Protein AF-A0A6P5FG80-F1 (afdb_monomer_lite)

Organism: Ananas comosus (NCBI:txid4615)

Radius of gyration: 26.84 Å; chains: 1; bounding box: 57×50×83 Å

Secondary structure (DSSP, 8-state):
-TTHHHH-TT--TTS---HHHHHHHHHHHHHHHHHHTT------TT-TTS---------THHHHHHHHHHHHHHTTT-EEEEEEEE-TTT--EEEEEEEEES---PPPPB-TTSPBPTT--HHHHHHHHTS----SS---HHHHHHHHHHHHHHHHHHHHTT-

Sequence (163 aa):
MRALSLYTNNFNLTRQQDASEAFLHLLSSLKNESSHNYVLHSSSLANITFSSSRIYNRKAGDQHEFERWRQILFGPFEGTIGSILTYRSCSSLLLVDFESFHCLPLSPVLDRSENIIDGCTLMDCLKHFTAVEHLESYHCSRCWHIAVIKHLSLKSEKDEQQA

pLDDT: mean 73.8, std 16.44, range [35.25, 94.94]

Foldseek 3Di:
DVVLCVQDVPDDPVDDDDPVVVVVSVVVVVVVVLCVVPPPPPPPPVPPPDDDDDDPPDPPVVVVVSVVVCCVPQVVQWDKDWDWDADPVPRDGDDIDIDIGRDDDFDADADPVRHRPPPTDPVNSVCVSPDDDDDDPDDDPVVVVVVVVVVVVVVVVVVVVVD

Structure (mmCIF, N/CA/C/O backbone):
data_AF-A0A6P5FG80-F1
#
_entry.id   AF-A0A6P5FG80-F1
#
loop_
_atom_site.group_PDB
_atom_site.id
_atom_site.type_symbol
_atom_site.label_atom_id
_atom_site.label_alt_id
_atom_site.label_comp_id
_atom_site.label_asym_id
_atom_site.label_entity_id
_atom_site.label_seq_id
_atom_site.pdbx_PDB_ins_code
_atom_site.Cartn_x
_atom_site.Cartn_y
_atom_site.Cartn_z
_atom_site.occupancy
_atom_site.B_iso_or_equiv
_atom_site.auth_seq_id
_atom_site.auth_comp_id
_atom_site.auth_asym_id
_atom_site.auth_atom_id
_atom_site.pdbx_PDB_model_num
ATOM 1 N N . MET A 1 1 ? -19.559 6.674 15.219 1.00 56.09 1 MET A N 1
ATOM 2 C CA . MET A 1 1 ? -19.805 7.620 14.106 1.00 56.09 1 MET A CA 1
ATOM 3 C C . MET A 1 1 ? -20.300 9.001 14.543 1.00 56.09 1 MET A C 1
ATOM 5 O O . MET A 1 1 ? -19.787 9.965 14.008 1.00 56.09 1 MET A O 1
ATOM 9 N N . ARG A 1 2 ? -21.220 9.166 15.515 1.00 62.9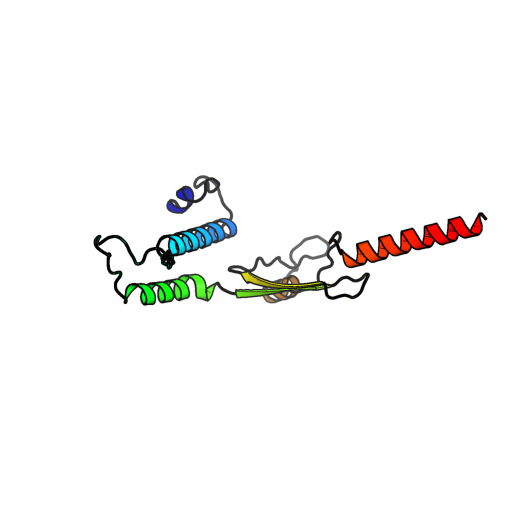4 2 ARG A N 1
ATOM 10 C CA . ARG A 1 2 ? -21.678 10.518 15.941 1.00 62.94 2 ARG A CA 1
ATOM 11 C C . ARG A 1 2 ? -20.576 11.469 16.433 1.00 62.94 2 ARG A C 1
ATOM 13 O O . ARG A 1 2 ? -20.716 12.668 16.283 1.00 62.94 2 ARG A O 1
ATOM 20 N N . ALA A 1 3 ? -19.494 10.950 17.011 1.00 69.06 3 ALA A N 1
ATOM 21 C CA . ALA A 1 3 ? -18.365 11.789 17.410 1.00 69.06 3 ALA A CA 1
ATOM 22 C C . ALA A 1 3 ? -17.574 12.322 16.199 1.00 69.06 3 ALA A C 1
ATOM 24 O O . ALA A 1 3 ? -17.130 13.460 16.226 1.00 69.06 3 ALA A O 1
ATOM 25 N N . LEU A 1 4 ? -17.459 11.549 15.110 1.00 69.25 4 LEU A N 1
ATOM 26 C CA . LEU A 1 4 ? -16.717 11.938 13.899 1.00 69.25 4 LEU A CA 1
ATOM 27 C C . LEU A 1 4 ? -17.304 13.172 13.207 1.00 69.25 4 LEU A C 1
ATOM 29 O O . LEU A 1 4 ? -16.543 13.969 12.664 1.00 69.25 4 LEU A O 1
ATOM 33 N N . SER A 1 5 ? -18.623 13.384 13.284 1.00 71.69 5 SER A N 1
ATOM 34 C CA . SER A 1 5 ? -19.257 14.591 12.735 1.00 71.69 5 SER A CA 1
ATOM 35 C C . SER A 1 5 ? -18.853 15.878 13.465 1.00 71.69 5 SER A C 1
ATOM 37 O O . SER A 1 5 ? -19.142 16.960 12.973 1.00 71.69 5 SER A O 1
ATOM 39 N N . LEU A 1 6 ? -18.203 15.784 14.634 1.00 71.12 6 LEU A N 1
ATOM 40 C CA . LEU A 1 6 ? -17.614 16.937 15.329 1.00 71.12 6 LEU A CA 1
ATOM 41 C C . LEU A 1 6 ? -16.216 17.286 14.801 1.00 71.12 6 LEU A C 1
ATOM 43 O O . LEU A 1 6 ? -15.788 18.428 14.927 1.00 71.12 6 LEU A O 1
ATOM 47 N N . TYR A 1 7 ? -15.513 16.313 14.216 1.00 68.56 7 TYR A N 1
ATOM 48 C CA . TYR A 1 7 ? -14.157 16.480 13.682 1.00 68.56 7 TYR A CA 1
ATOM 49 C C . TYR A 1 7 ? -14.144 16.669 12.160 1.00 68.56 7 TYR A C 1
ATOM 51 O O . TYR A 1 7 ? -13.158 17.144 11.604 1.00 68.56 7 TYR A O 1
ATOM 59 N N . THR A 1 8 ? -15.230 16.299 11.474 1.00 70.81 8 THR A N 1
ATOM 60 C CA . THR A 1 8 ? -15.324 16.317 10.012 1.00 70.81 8 THR A CA 1
ATOM 61 C C . THR A 1 8 ? -16.688 16.834 9.558 1.00 70.81 8 THR A C 1
ATOM 63 O O . THR A 1 8 ? -17.721 16.212 9.797 1.00 70.81 8 THR A O 1
ATOM 66 N N . ASN A 1 9 ? -16.694 17.972 8.859 1.00 68.62 9 ASN A N 1
ATOM 67 C CA . 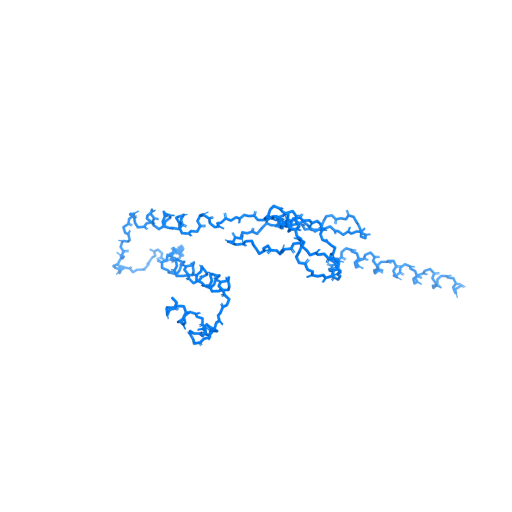ASN A 1 9 ? -17.926 18.582 8.339 1.00 68.62 9 ASN A CA 1
ATOM 68 C C . ASN A 1 9 ? -18.529 17.809 7.153 1.00 68.62 9 ASN A C 1
ATOM 70 O O . ASN A 1 9 ? -19.699 17.996 6.827 1.00 68.62 9 ASN A O 1
ATOM 74 N N . ASN A 1 10 ? -17.739 16.943 6.513 1.00 70.44 10 ASN A N 1
ATOM 75 C CA . ASN A 1 10 ? -18.142 16.213 5.311 1.00 70.44 10 ASN A CA 1
ATOM 76 C C . ASN A 1 10 ? -18.851 14.887 5.619 1.00 70.44 10 ASN A C 1
ATOM 78 O O . ASN A 1 10 ? -19.422 14.281 4.715 1.00 70.44 10 ASN A O 1
ATOM 82 N N . PHE A 1 11 ? -18.856 14.446 6.882 1.00 71.44 11 PHE A N 1
ATOM 83 C CA . PHE A 1 11 ? -19.391 13.142 7.251 1.00 71.44 11 PHE A CA 1
ATOM 84 C C . PHE A 1 11 ? -20.879 13.226 7.604 1.00 71.44 11 PHE A C 1
ATOM 86 O O . PHE A 1 11 ? -21.266 13.541 8.735 1.00 71.44 11 PHE A O 1
ATOM 93 N N . ASN A 1 12 ? -21.739 12.950 6.623 1.00 71.38 12 ASN A N 1
ATOM 94 C CA . ASN A 1 12 ? -23.186 13.031 6.805 1.00 71.38 12 ASN A CA 1
ATOM 95 C C . ASN A 1 12 ? -23.773 11.675 7.219 1.00 71.38 12 ASN A C 1
ATOM 97 O O . ASN A 1 12 ? -23.917 10.766 6.408 1.00 71.38 12 ASN A O 1
ATOM 101 N N . LEU A 1 13 ? -24.212 11.581 8.477 1.00 71.25 13 LEU A N 1
ATOM 102 C CA . LEU A 1 13 ? -24.798 10.370 9.071 1.00 71.25 13 LEU A CA 1
ATOM 103 C C . LEU A 1 13 ? -26.126 9.917 8.436 1.00 71.25 13 LEU A C 1
ATOM 105 O O . LEU A 1 13 ? -26.623 8.847 8.776 1.00 71.25 13 LEU A O 1
ATOM 109 N N . THR A 1 14 ? -26.725 10.728 7.562 1.00 78.88 14 THR A N 1
ATOM 110 C CA . THR A 1 14 ? -27.989 10.412 6.872 1.00 78.88 14 THR A CA 1
ATOM 111 C C . THR A 1 14 ? -27.790 9.812 5.480 1.00 78.88 14 THR A C 1
ATOM 113 O O . THR A 1 14 ? -28.766 9.429 4.838 1.00 78.88 14 THR A O 1
ATOM 116 N N . ARG A 1 15 ? -26.544 9.719 4.999 1.00 80.75 15 ARG A N 1
ATOM 117 C CA . ARG A 1 15 ? -26.195 9.145 3.694 1.00 80.75 15 ARG A CA 1
ATOM 118 C C . ARG A 1 15 ? -25.218 7.987 3.858 1.00 80.75 15 ARG A C 1
ATOM 120 O O . ARG A 1 15 ? -24.539 7.873 4.873 1.00 80.75 15 ARG A O 1
ATOM 127 N N . GLN A 1 16 ? -25.142 7.133 2.840 1.00 84.81 16 GLN A N 1
ATOM 128 C CA . GLN A 1 16 ? -24.076 6.141 2.749 1.00 84.81 16 GLN A CA 1
ATOM 129 C C . GLN A 1 16 ? -22.736 6.863 2.550 1.00 84.81 16 GLN A C 1
ATOM 131 O O . GLN A 1 16 ? -22.675 7.878 1.854 1.00 84.81 16 GLN A O 1
ATOM 136 N N . GLN A 1 17 ? -21.688 6.379 3.209 1.00 85.31 17 GLN A N 1
ATOM 137 C CA . GLN A 1 17 ? -20.356 6.987 3.221 1.00 85.31 17 GLN A CA 1
ATOM 138 C C . GLN A 1 17 ? -19.306 5.922 2.909 1.00 85.31 17 GLN A C 1
ATOM 140 O O . GLN A 1 17 ? -19.548 4.731 3.131 1.00 85.31 17 GLN A O 1
ATOM 145 N N . ASP A 1 18 ? -18.147 6.357 2.424 1.00 87.31 18 ASP A N 1
ATOM 146 C CA . ASP A 1 18 ? -17.000 5.483 2.218 1.00 87.31 18 ASP A CA 1
ATOM 147 C C . ASP A 1 18 ? -16.386 5.101 3.576 1.00 87.31 18 ASP A C 1
ATOM 149 O O . ASP A 1 18 ? -16.020 5.954 4.391 1.00 87.31 18 ASP A O 1
ATOM 153 N N . ALA A 1 19 ? -16.309 3.797 3.845 1.00 87.88 19 ALA A N 1
ATOM 154 C CA . ALA A 1 19 ? -15.763 3.285 5.095 1.00 87.88 19 ALA A CA 1
ATOM 155 C C . ALA A 1 19 ? -14.246 3.513 5.205 1.00 87.88 19 ALA A C 1
ATOM 157 O O . ALA A 1 19 ? -13.742 3.698 6.314 1.00 87.88 19 ALA A O 1
ATOM 158 N N . SER A 1 20 ? -13.527 3.520 4.079 1.00 86.56 20 SER A N 1
ATOM 159 C CA . SER A 1 20 ? -12.085 3.774 4.031 1.00 86.56 20 SER A CA 1
ATOM 160 C C . SER A 1 20 ? -11.773 5.229 4.387 1.00 86.56 20 SER A C 1
ATOM 162 O O . SER A 1 20 ? -10.934 5.486 5.251 1.00 86.56 20 SER A O 1
ATOM 164 N N . GLU A 1 21 ? -12.533 6.178 3.837 1.00 86.06 21 GLU A N 1
ATOM 165 C CA . GLU A 1 21 ? -12.436 7.601 4.173 1.00 86.06 21 GLU A CA 1
ATOM 166 C C . GLU A 1 21 ? -12.784 7.842 5.650 1.00 86.06 21 GLU A C 1
ATOM 168 O O . GLU A 1 21 ? -12.041 8.502 6.381 1.00 86.06 21 GLU A O 1
ATOM 173 N N . ALA A 1 22 ? -13.874 7.232 6.131 1.00 85.44 22 ALA A N 1
ATOM 174 C CA . ALA A 1 22 ? -14.275 7.311 7.534 1.00 85.44 22 ALA A CA 1
ATOM 175 C C . ALA A 1 22 ? -13.180 6.806 8.487 1.00 85.44 22 ALA A C 1
ATOM 177 O O . ALA A 1 22 ? -12.942 7.398 9.544 1.00 85.44 22 ALA A O 1
ATOM 178 N N . PHE A 1 23 ? -12.514 5.709 8.117 1.00 84.81 23 PHE A N 1
ATOM 179 C CA . PHE A 1 23 ? -11.426 5.125 8.891 1.00 84.81 23 PHE A CA 1
ATOM 180 C C . PHE A 1 23 ? -10.210 6.056 8.953 1.00 84.81 23 PHE A C 1
ATOM 182 O O . PHE A 1 23 ? -9.682 6.295 10.041 1.00 84.81 23 PHE A O 1
ATOM 189 N N . LEU A 1 24 ? -9.809 6.657 7.828 1.00 84.38 24 LEU A N 1
ATOM 190 C CA . LEU A 1 24 ? -8.713 7.633 7.785 1.00 84.38 24 LEU A CA 1
ATOM 191 C C . LEU A 1 24 ? -9.015 8.877 8.634 1.00 84.38 24 LEU A C 1
ATOM 193 O O . LEU A 1 24 ? -8.147 9.367 9.366 1.00 84.38 24 LEU A O 1
ATOM 197 N N . HIS A 1 25 ? -10.255 9.364 8.605 1.00 84.56 25 HIS A N 1
ATOM 198 C CA . HIS A 1 25 ? -10.690 10.466 9.460 1.00 84.56 25 HIS A CA 1
ATOM 199 C C . HIS A 1 25 ? -10.656 10.115 10.948 1.00 84.56 25 HIS A C 1
ATOM 201 O O . HIS A 1 25 ? -10.231 10.933 11.765 1.00 84.56 25 HIS A O 1
ATOM 207 N N . LEU A 1 26 ? -11.055 8.897 11.314 1.00 84.94 26 LEU A N 1
ATOM 208 C CA . LEU A 1 26 ? -10.990 8.428 12.696 1.00 84.94 26 LEU A CA 1
ATOM 209 C C . LEU A 1 26 ? -9.540 8.344 13.174 1.00 84.94 26 LEU A C 1
ATOM 211 O O . LEU A 1 26 ? -9.209 8.868 14.235 1.00 84.94 26 LEU A O 1
ATOM 215 N N . LEU A 1 27 ? -8.671 7.732 12.374 1.00 82.38 27 LEU A N 1
ATOM 216 C CA . LEU A 1 27 ? -7.276 7.523 12.729 1.00 82.38 27 LEU A CA 1
ATOM 217 C C . LEU A 1 27 ? -6.513 8.847 12.867 1.00 82.38 27 LEU A C 1
ATOM 219 O O . LEU A 1 27 ? -5.779 9.041 13.836 1.00 82.38 27 LEU A O 1
ATOM 223 N N . SER A 1 28 ? -6.729 9.783 11.940 1.00 81.88 28 SER A N 1
ATOM 224 C CA . SER A 1 28 ? -6.142 11.127 12.008 1.00 81.88 28 SER A CA 1
ATOM 225 C C . SER A 1 28 ? -6.667 11.929 13.200 1.00 81.88 28 SER A C 1
ATOM 227 O O . SER A 1 28 ? -5.872 12.552 13.903 1.00 81.88 28 SER A O 1
ATOM 229 N N . SER A 1 29 ? -7.971 11.866 13.487 1.00 82.62 29 SER A N 1
ATOM 230 C CA . SER A 1 29 ? -8.567 12.537 14.650 1.00 82.62 29 SER A CA 1
ATOM 231 C C . SER A 1 29 ? -8.006 11.990 15.964 1.00 82.62 29 SER A C 1
ATOM 233 O O . SER A 1 29 ? -7.582 12.769 16.813 1.00 82.62 29 SER A O 1
ATOM 235 N N . LEU A 1 30 ? -7.903 10.663 16.100 1.00 80.06 30 LEU A N 1
ATOM 236 C CA . LEU A 1 30 ? -7.299 10.016 17.268 1.00 80.06 30 LEU A CA 1
ATOM 237 C C . LEU A 1 30 ? -5.818 10.373 17.417 1.00 80.06 30 LEU A C 1
ATOM 239 O O . LEU A 1 30 ? -5.363 10.660 18.522 1.00 80.06 30 LEU A O 1
ATOM 243 N N . LYS A 1 31 ? -5.060 10.401 16.314 1.00 79.31 31 LYS A N 1
ATOM 244 C CA . LYS A 1 31 ? -3.649 10.808 16.324 1.00 79.31 31 LYS A CA 1
ATOM 245 C C . LYS A 1 31 ? -3.501 12.263 16.771 1.00 79.31 31 LYS A C 1
ATOM 247 O O . LYS A 1 31 ? -2.659 12.548 17.619 1.00 79.31 31 LYS A O 1
ATOM 252 N N . ASN A 1 32 ? -4.347 13.161 16.273 1.00 76.88 32 ASN A N 1
ATOM 253 C CA . ASN A 1 32 ? -4.346 14.569 16.665 1.00 76.88 32 ASN A CA 1
ATOM 254 C C . ASN A 1 32 ? -4.745 14.763 18.130 1.00 76.88 32 ASN A C 1
ATOM 256 O O . ASN A 1 32 ? -4.090 15.509 18.850 1.00 76.88 32 ASN A O 1
ATOM 260 N N . GLU A 1 33 ? -5.775 14.075 18.608 1.00 75.81 33 GLU A N 1
ATOM 261 C CA . GLU A 1 33 ? -6.168 14.134 20.016 1.00 75.81 33 GLU A CA 1
ATOM 262 C C . GLU A 1 33 ? -5.056 13.592 20.925 1.00 75.81 33 GLU A C 1
ATOM 264 O O . GLU A 1 33 ? -4.728 14.193 21.950 1.00 75.81 33 GLU A O 1
ATOM 269 N N . SER A 1 34 ? -4.403 12.504 20.506 1.00 68.44 34 SER A N 1
ATOM 270 C CA . SER A 1 34 ? -3.263 11.930 21.219 1.00 68.44 34 SER A CA 1
ATOM 271 C C . SER A 1 34 ? -2.079 12.902 21.300 1.00 68.44 34 SER A C 1
ATOM 273 O O . SER A 1 34 ? -1.451 12.996 22.351 1.00 68.44 34 SER A O 1
ATOM 275 N N . SER A 1 35 ? -1.803 13.672 20.240 1.00 66.12 35 SER A N 1
ATOM 276 C CA . SER A 1 35 ? -0.692 14.629 20.209 1.00 66.12 35 SER A CA 1
ATOM 277 C C . SER A 1 35 ? -0.981 15.908 20.998 1.00 66.12 35 SER A C 1
ATOM 279 O O . SER A 1 35 ? -0.086 16.415 21.669 1.00 66.12 35 SER A O 1
ATOM 281 N N . HIS A 1 36 ? -2.223 16.404 20.992 1.00 59.28 36 HIS A N 1
ATOM 282 C CA . HIS A 1 36 ? -2.617 17.606 21.742 1.00 59.28 36 HIS A CA 1
ATOM 283 C C . HIS A 1 36 ? -2.727 17.347 23.251 1.00 59.28 36 HIS A C 1
ATOM 285 O O . HIS A 1 36 ? -2.325 18.187 24.053 1.00 59.28 36 HIS A O 1
ATOM 291 N N . ASN A 1 37 ? -3.202 16.167 23.660 1.00 54.91 37 ASN A N 1
ATOM 292 C CA . ASN A 1 37 ? -3.256 15.775 25.075 1.00 54.91 37 ASN A CA 1
ATOM 293 C C . ASN A 1 37 ? -1.878 15.358 25.639 1.00 54.91 37 ASN A C 1
ATOM 295 O O . ASN A 1 37 ? -1.699 15.222 26.855 1.00 54.91 37 ASN A O 1
ATOM 299 N N . TYR A 1 38 ? -0.887 15.160 24.764 1.00 52.84 38 TYR A N 1
ATOM 300 C CA . TYR A 1 38 ? 0.508 14.870 25.100 1.00 52.84 38 TYR A CA 1
ATOM 301 C C . TYR A 1 38 ? 1.460 15.858 24.423 1.00 52.84 38 TYR A C 1
ATOM 303 O O . TYR A 1 38 ? 2.509 15.470 23.908 1.00 52.84 38 TYR A O 1
ATOM 311 N N . VAL A 1 39 ? 1.144 17.156 24.483 1.00 41.88 39 VAL A N 1
ATOM 312 C CA . VAL A 1 39 ? 2.182 18.174 24.310 1.00 41.88 39 VAL A CA 1
ATOM 313 C C . VAL A 1 39 ? 3.230 17.904 25.388 1.00 41.88 39 VAL A C 1
ATOM 315 O O . VAL A 1 39 ? 3.031 18.196 26.569 1.00 41.88 39 VAL A O 1
ATOM 318 N N . LEU A 1 40 ? 4.358 17.313 24.984 1.00 44.38 40 LEU A N 1
ATOM 319 C CA . LEU A 1 40 ? 5.611 17.537 25.675 1.00 44.38 40 LEU A CA 1
ATOM 320 C C . LEU A 1 40 ? 5.745 19.053 25.624 1.00 44.38 40 LEU A C 1
ATOM 322 O O . LEU A 1 40 ? 5.983 19.606 24.551 1.00 44.38 40 LEU A O 1
ATOM 326 N N . HIS A 1 41 ? 5.489 19.742 26.737 1.00 40.41 41 HIS A N 1
ATOM 327 C CA . HIS A 1 41 ? 5.972 21.102 26.860 1.00 40.41 41 HIS A CA 1
ATOM 328 C C . HIS A 1 41 ? 7.470 20.973 26.607 1.00 40.41 41 HIS A C 1
ATOM 330 O O . HIS A 1 41 ? 8.211 20.513 27.472 1.00 40.41 41 HIS A O 1
ATOM 336 N N . SER A 1 42 ? 7.898 21.298 25.388 1.00 41.16 42 SER A N 1
ATOM 337 C CA . SER A 1 42 ? 9.265 21.661 25.101 1.00 41.16 42 SER A CA 1
ATOM 338 C C . SER A 1 42 ? 9.483 22.863 25.995 1.00 41.16 42 SER A C 1
ATOM 340 O O . SER A 1 42 ? 9.077 23.983 25.672 1.00 41.16 42 SER A O 1
ATOM 342 N N . SER A 1 43 ? 9.972 22.595 27.198 1.00 36.69 43 SER A N 1
ATOM 343 C CA . SER A 1 43 ? 10.443 23.596 28.120 1.00 36.69 43 SER A CA 1
ATOM 344 C C . SER A 1 43 ? 11.478 24.377 27.335 1.00 36.69 43 SER A C 1
ATOM 346 O O . SER A 1 43 ? 12.594 23.923 27.096 1.00 36.69 43 SER A O 1
ATOM 348 N N . SER A 1 44 ? 11.058 25.541 26.846 1.00 38.22 44 SER A N 1
ATOM 349 C CA . SER A 1 44 ? 11.981 26.539 26.354 1.00 38.22 44 SER A CA 1
ATOM 350 C C . SER A 1 44 ? 12.997 26.751 27.469 1.00 38.22 44 SER A C 1
ATOM 352 O O . SER A 1 44 ? 12.619 27.078 28.598 1.00 38.22 44 SER A O 1
ATOM 354 N N . LEU A 1 45 ? 14.280 26.544 27.165 1.00 46.69 45 LEU A N 1
ATOM 355 C CA . LEU A 1 45 ? 15.382 26.745 28.112 1.00 46.69 45 LEU A CA 1
ATOM 356 C C . LEU A 1 45 ? 15.432 28.190 28.654 1.00 46.69 45 LEU A C 1
ATOM 358 O O . LEU A 1 45 ? 16.159 28.460 29.604 1.00 46.69 45 LEU A O 1
ATOM 362 N N . ALA A 1 46 ? 14.632 29.106 28.097 1.00 46.88 46 ALA A N 1
ATOM 363 C CA . ALA A 1 46 ? 14.487 30.483 28.552 1.00 46.88 46 ALA A CA 1
ATOM 364 C C . ALA A 1 46 ? 13.527 30.683 29.747 1.00 46.88 46 ALA A C 1
ATOM 366 O O . ALA A 1 46 ? 13.506 31.776 30.302 1.00 46.88 46 ALA A O 1
ATOM 367 N N . ASN A 1 47 ? 12.749 29.676 30.172 1.00 42.16 47 ASN A N 1
ATOM 368 C CA . ASN A 1 47 ? 11.718 29.846 31.216 1.00 42.16 47 ASN A CA 1
ATOM 369 C C . ASN A 1 47 ? 12.089 29.301 32.610 1.00 42.16 47 ASN A C 1
ATOM 371 O O . ASN A 1 47 ? 11.222 29.175 33.471 1.00 42.16 47 ASN A O 1
ATOM 375 N N . ILE A 1 48 ? 13.365 28.999 32.874 1.00 43.56 48 ILE A N 1
ATOM 376 C CA . ILE A 1 48 ? 13.792 28.434 34.172 1.00 43.56 48 ILE A CA 1
ATOM 377 C C . ILE A 1 48 ? 13.788 29.488 35.305 1.00 43.56 48 ILE A C 1
ATOM 379 O O . ILE A 1 48 ? 13.882 29.132 36.476 1.00 43.56 48 ILE A O 1
ATOM 383 N N . THR A 1 49 ? 13.620 30.781 35.015 1.00 45.47 49 THR A N 1
ATOM 384 C CA . THR A 1 49 ? 13.803 31.841 36.026 1.00 45.47 49 THR A CA 1
ATOM 385 C C . THR A 1 49 ? 12.556 32.575 36.500 1.00 45.47 49 THR A C 1
ATOM 387 O O . THR A 1 49 ? 12.709 33.507 37.288 1.00 45.47 49 THR A O 1
ATOM 390 N N . PHE A 1 50 ? 11.327 32.180 36.147 1.00 41.53 50 PHE A N 1
ATOM 391 C CA . PHE A 1 50 ? 10.175 32.835 36.774 1.00 41.53 50 PHE A CA 1
ATOM 392 C C . PHE A 1 50 ? 8.936 31.957 36.950 1.00 41.53 50 PHE A C 1
ATOM 394 O O . PHE A 1 50 ? 8.370 31.430 35.999 1.00 41.53 50 PHE A O 1
ATOM 401 N N 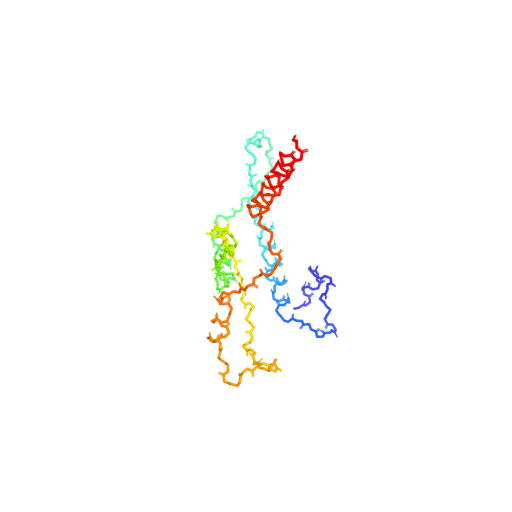. SER A 1 51 ? 8.467 31.958 38.198 1.00 35.25 51 SER A N 1
ATOM 402 C CA . SER A 1 51 ? 7.109 31.658 38.657 1.00 35.25 51 SER A CA 1
ATOM 403 C C . SER A 1 51 ? 6.895 30.299 39.324 1.00 35.25 51 SER A C 1
ATOM 405 O O . SER A 1 51 ? 6.624 29.267 38.710 1.00 35.25 51 SER A O 1
ATOM 407 N N . SER A 1 52 ? 6.911 30.372 40.656 1.00 45.09 52 SER A N 1
ATOM 408 C CA . SER A 1 52 ? 6.227 29.457 41.560 1.00 45.09 52 SER A CA 1
ATOM 409 C C . SER A 1 52 ? 4.723 29.480 41.259 1.00 45.09 52 SER A C 1
ATOM 411 O O . SER A 1 52 ? 3.975 30.307 41.774 1.00 45.09 52 SER A O 1
ATOM 413 N N . SER A 1 53 ? 4.264 28.577 40.397 1.00 36.09 53 SER A N 1
ATOM 414 C CA . SER A 1 53 ? 2.843 28.270 40.264 1.00 36.09 53 SER A CA 1
ATOM 415 C C . SER A 1 53 ? 2.673 26.784 39.973 1.00 36.09 53 SER A C 1
ATOM 417 O O . SER A 1 53 ? 2.913 26.304 38.875 1.00 36.09 53 SER A O 1
ATOM 419 N N . ARG A 1 54 ? 2.337 26.056 41.045 1.00 40.31 54 ARG A N 1
ATOM 420 C CA . ARG A 1 54 ? 1.643 24.761 41.079 1.00 40.31 54 ARG A CA 1
ATOM 421 C C . ARG A 1 54 ? 1.839 23.905 39.814 1.00 40.31 54 ARG A C 1
ATOM 423 O O . ARG A 1 54 ? 0.912 23.704 39.036 1.00 40.31 54 ARG A O 1
ATOM 430 N N . ILE A 1 55 ? 3.056 23.389 39.650 1.00 38.19 55 ILE A N 1
ATOM 431 C CA . ILE A 1 55 ? 3.376 22.355 38.664 1.00 38.19 55 ILE A CA 1
ATOM 432 C C . ILE A 1 55 ? 2.443 21.178 38.952 1.00 38.19 55 ILE A C 1
ATOM 434 O O . ILE A 1 55 ? 2.560 20.517 39.986 1.00 38.19 55 ILE A O 1
ATOM 438 N N . TYR A 1 56 ? 1.476 20.946 38.066 1.00 40.16 56 TYR A N 1
ATOM 439 C CA . TYR A 1 56 ? 0.726 19.700 38.046 1.00 40.16 56 TYR A CA 1
ATOM 440 C C . TYR A 1 56 ? 1.740 18.623 37.654 1.00 40.16 56 TYR A C 1
ATOM 442 O O . TYR A 1 56 ? 2.031 18.425 36.478 1.00 40.16 56 TYR A O 1
ATOM 450 N N . ASN A 1 57 ? 2.377 18.008 38.653 1.00 36.34 57 ASN A N 1
ATOM 451 C CA . ASN A 1 57 ? 3.284 16.888 38.446 1.00 36.34 57 ASN A CA 1
ATOM 452 C C . ASN A 1 57 ? 2.479 15.760 37.793 1.00 36.34 57 ASN A C 1
ATOM 454 O O . ASN A 1 57 ? 1.738 15.044 38.470 1.00 36.34 57 ASN A O 1
ATOM 458 N N . ARG A 1 58 ? 2.598 15.625 36.468 1.00 48.25 58 ARG A N 1
ATOM 459 C CA . ARG A 1 58 ? 2.098 14.465 35.731 1.00 48.25 58 ARG A CA 1
ATOM 460 C C . ARG A 1 58 ? 2.833 13.244 36.276 1.00 48.25 58 ARG A C 1
ATOM 462 O O . ARG A 1 58 ? 4.061 13.250 36.377 1.00 48.25 58 ARG A O 1
ATOM 469 N N . LYS A 1 59 ? 2.087 12.228 36.706 1.00 48.41 59 LYS A N 1
ATOM 470 C CA . LYS A 1 59 ? 2.669 11.020 37.294 1.00 48.41 59 LYS A CA 1
ATOM 471 C C . LYS A 1 59 ? 3.498 10.321 36.218 1.00 48.41 59 LYS A C 1
ATOM 473 O O . LYS A 1 59 ? 3.006 10.088 35.120 1.00 48.41 59 LYS A O 1
ATOM 478 N N . ALA A 1 60 ? 4.725 9.925 36.552 1.00 49.69 60 ALA A N 1
ATOM 479 C CA . ALA A 1 60 ? 5.623 9.179 35.664 1.00 49.69 60 ALA A CA 1
ATOM 480 C C . ALA A 1 60 ? 5.017 7.870 35.090 1.00 49.69 60 ALA A C 1
ATOM 482 O O . ALA A 1 60 ? 5.557 7.318 34.139 1.00 49.69 60 ALA A O 1
ATOM 483 N N . GLY A 1 61 ? 3.883 7.390 35.624 1.00 51.00 61 GLY A N 1
ATOM 484 C CA . GLY A 1 61 ? 3.134 6.247 35.087 1.00 51.00 61 GLY A CA 1
ATOM 485 C C . GLY A 1 61 ? 2.303 6.531 33.825 1.00 51.00 61 GLY A C 1
ATOM 486 O O . GLY A 1 61 ? 2.063 5.612 33.048 1.00 51.00 61 GLY A O 1
ATOM 487 N N . ASP A 1 62 ? 1.910 7.783 33.563 1.00 54.12 62 ASP A N 1
ATOM 488 C CA . ASP A 1 62 ? 0.983 8.114 32.462 1.00 54.12 62 ASP A CA 1
ATOM 489 C C . ASP A 1 62 ? 1.662 8.120 31.076 1.00 54.12 62 ASP A C 1
ATOM 491 O O . ASP A 1 62 ? 0.989 8.039 30.046 1.00 54.12 62 ASP A O 1
ATOM 495 N N . GLN A 1 63 ? 2.996 8.226 31.040 1.00 57.09 63 GLN A N 1
ATOM 496 C CA . GLN A 1 63 ? 3.801 8.180 29.813 1.00 57.09 63 GLN A CA 1
ATOM 497 C C . GLN A 1 63 ? 3.854 6.752 29.245 1.00 57.09 63 GLN A C 1
ATOM 499 O O . GLN A 1 63 ? 3.664 6.543 28.050 1.00 57.09 63 GLN A O 1
ATOM 504 N N . HIS A 1 64 ? 4.053 5.767 30.125 1.00 62.59 64 HIS A N 1
ATOM 505 C CA . HIS A 1 64 ? 4.179 4.361 29.749 1.00 62.59 64 HIS A CA 1
ATOM 506 C C . HIS A 1 64 ? 2.843 3.782 29.266 1.00 62.59 64 HIS A C 1
ATOM 508 O O . HIS A 1 64 ? 2.795 3.026 28.299 1.00 62.59 64 HIS A O 1
ATOM 514 N N . GLU A 1 65 ? 1.736 4.178 29.899 1.00 65.88 65 GLU A N 1
ATOM 515 C CA . GLU A 1 65 ? 0.401 3.796 29.437 1.00 65.88 65 GLU A CA 1
ATOM 516 C C . GLU A 1 65 ? 0.087 4.421 28.072 1.00 65.88 65 GLU A C 1
ATOM 518 O O . GLU A 1 65 ? -0.430 3.731 27.203 1.00 65.88 65 GLU A O 1
ATOM 523 N N . PHE A 1 66 ? 0.465 5.676 27.814 1.00 66.31 66 PHE A N 1
ATOM 524 C CA . PHE A 1 66 ? 0.267 6.297 26.500 1.00 66.31 66 PHE A CA 1
ATOM 525 C C . PHE A 1 66 ? 1.032 5.613 25.375 1.00 66.31 66 PHE A C 1
ATOM 527 O O . PHE A 1 66 ? 0.457 5.333 24.326 1.00 66.31 66 PHE A O 1
ATOM 534 N N . GLU A 1 67 ? 2.318 5.332 25.581 1.00 69.25 67 GLU A N 1
ATOM 535 C CA . GLU A 1 67 ? 3.129 4.614 24.596 1.00 69.25 67 GLU A CA 1
ATOM 536 C C . GLU A 1 67 ? 2.557 3.220 24.334 1.00 69.25 67 GLU A C 1
ATOM 538 O O . GLU A 1 67 ? 2.439 2.812 23.178 1.00 69.25 67 GLU A O 1
ATOM 543 N N . ARG A 1 68 ? 2.088 2.540 25.384 1.00 73.88 68 ARG A N 1
ATOM 544 C CA . ARG A 1 68 ? 1.380 1.263 25.284 1.00 73.88 68 ARG A CA 1
ATOM 545 C C . ARG A 1 68 ? 0.076 1.381 24.489 1.00 73.88 68 ARG A C 1
ATOM 547 O O . ARG A 1 68 ? -0.144 0.591 23.576 1.00 73.88 68 ARG A O 1
ATOM 554 N N . TRP A 1 69 ? -0.773 2.367 24.778 1.00 71.50 69 TRP A N 1
ATOM 555 C CA . TRP A 1 69 ? -2.017 2.610 24.036 1.00 71.50 69 TRP A CA 1
ATOM 556 C C . TRP A 1 69 ? -1.750 2.968 22.578 1.00 71.50 69 TRP A C 1
ATOM 558 O O . TRP A 1 69 ? -2.428 2.458 21.690 1.00 71.50 69 TRP A O 1
ATOM 568 N N . ARG A 1 70 ? -0.734 3.791 22.309 1.00 72.50 70 ARG A N 1
ATOM 569 C CA . ARG A 1 70 ? -0.322 4.158 20.954 1.00 72.50 70 ARG A CA 1
ATOM 570 C C . ARG A 1 70 ? 0.173 2.939 20.177 1.00 72.50 70 ARG A C 1
ATOM 572 O O . ARG A 1 70 ? -0.231 2.762 19.033 1.00 72.50 70 ARG A O 1
ATOM 579 N N . GLN A 1 71 ? 0.987 2.081 20.789 1.00 73.50 71 GLN A N 1
ATOM 580 C CA . GLN A 1 71 ? 1.422 0.825 20.174 1.00 73.50 71 GLN A CA 1
ATOM 581 C C . GLN A 1 71 ? 0.248 -0.120 19.904 1.00 73.50 71 GLN A C 1
ATOM 583 O O . GLN A 1 71 ? 0.201 -0.721 18.840 1.00 73.50 71 GLN A O 1
ATOM 588 N N . ILE A 1 72 ? -0.724 -0.225 20.813 1.00 74.06 72 ILE A N 1
ATOM 589 C CA . ILE A 1 72 ? -1.908 -1.078 20.620 1.00 74.06 72 ILE A CA 1
ATOM 590 C C . ILE A 1 72 ? -2.820 -0.533 19.512 1.00 74.06 72 ILE A C 1
ATOM 592 O O . ILE A 1 72 ? -3.329 -1.305 18.704 1.00 74.06 72 ILE A O 1
ATOM 596 N N . LEU A 1 73 ? -3.042 0.784 19.474 1.00 71.50 73 LEU A N 1
ATOM 597 C CA . LEU A 1 73 ? -3.984 1.418 18.550 1.00 71.50 73 LEU A CA 1
ATOM 598 C C . LEU A 1 73 ? -3.411 1.612 17.146 1.00 71.50 73 LEU A C 1
ATOM 600 O O . LEU A 1 73 ? -4.139 1.423 16.178 1.00 71.50 73 LEU A O 1
ATOM 604 N N . PHE A 1 74 ? -2.140 2.002 17.026 1.00 71.88 74 PHE A N 1
ATOM 605 C CA . PHE A 1 74 ? -1.519 2.349 15.743 1.00 71.88 74 PHE A CA 1
ATOM 606 C C . PHE A 1 74 ? -0.487 1.326 15.277 1.00 71.88 74 PHE A C 1
ATOM 608 O O . PHE A 1 74 ? -0.325 1.161 14.073 1.00 71.88 74 PHE A O 1
ATOM 615 N N . GLY A 1 75 ? 0.163 0.607 16.196 1.00 72.94 75 GLY A N 1
ATOM 616 C CA . GLY A 1 75 ? 1.201 -0.372 15.861 1.00 72.94 75 GLY A CA 1
ATOM 617 C C . GLY A 1 75 ? 0.759 -1.445 14.857 1.00 72.94 75 GLY A C 1
ATOM 618 O O . GLY A 1 75 ? 1.506 -1.695 13.918 1.00 72.94 75 GLY A O 1
ATOM 619 N N . PRO A 1 76 ? -0.453 -2.032 14.957 1.00 75.38 76 PRO A N 1
ATOM 620 C CA . PRO A 1 76 ? -0.935 -3.006 13.973 1.00 75.38 76 PRO A CA 1
ATOM 621 C C . PRO A 1 76 ? -1.132 -2.441 12.561 1.00 75.38 76 PRO A C 1
ATOM 623 O O . PRO A 1 76 ? -1.211 -3.208 11.606 1.00 75.38 76 PRO A O 1
ATOM 626 N N . PHE A 1 77 ? -1.255 -1.119 12.434 1.00 75.19 77 PHE A N 1
ATOM 627 C CA . PHE A 1 77 ? -1.535 -0.440 11.172 1.00 75.19 77 PHE A CA 1
ATOM 628 C C . PHE A 1 77 ? -0.305 0.268 10.607 1.00 75.19 77 PHE A C 1
ATOM 630 O O . PHE A 1 77 ? -0.322 0.654 9.449 1.00 75.19 77 PHE A O 1
ATOM 637 N N . GLU A 1 78 ? 0.750 0.477 11.391 1.00 81.31 78 GLU A N 1
ATOM 638 C CA . GLU A 1 78 ? 1.915 1.259 10.982 1.00 81.31 78 GLU A CA 1
ATOM 639 C C . GLU A 1 78 ? 2.840 0.429 10.081 1.00 81.31 78 GLU A C 1
ATOM 641 O O . GLU A 1 78 ? 3.606 -0.418 10.537 1.00 81.31 78 GLU A O 1
ATOM 646 N N . GLY A 1 79 ? 2.745 0.673 8.775 1.00 84.44 79 GLY A N 1
ATOM 647 C CA . GLY A 1 79 ? 3.649 0.138 7.763 1.00 84.44 79 GLY A CA 1
ATOM 648 C C . GLY A 1 79 ? 4.551 1.223 7.181 1.00 84.44 79 GLY A C 1
ATOM 649 O O . GLY A 1 79 ? 4.283 2.416 7.318 1.00 84.44 79 GLY A O 1
ATOM 650 N N . THR A 1 80 ? 5.625 0.820 6.505 1.00 88.19 80 THR A N 1
ATOM 651 C CA . THR A 1 80 ? 6.487 1.728 5.734 1.00 88.19 80 THR A CA 1
ATOM 652 C C . THR A 1 80 ? 6.542 1.259 4.291 1.00 88.19 80 THR A C 1
ATOM 654 O O . THR A 1 80 ? 6.792 0.080 4.035 1.00 88.19 80 THR A O 1
ATOM 657 N N . ILE A 1 81 ? 6.303 2.170 3.354 1.00 89.06 81 ILE A N 1
ATOM 658 C CA . ILE A 1 81 ? 6.424 1.928 1.920 1.00 89.06 81 ILE A CA 1
ATOM 659 C C . ILE A 1 81 ? 7.600 2.727 1.366 1.00 89.06 81 ILE A C 1
ATOM 661 O O . ILE A 1 81 ? 7.828 3.867 1.764 1.00 89.06 81 ILE A O 1
ATOM 665 N N . GLY A 1 82 ? 8.368 2.102 0.476 1.00 88.88 82 GLY A N 1
ATOM 666 C CA . GLY A 1 82 ? 9.431 2.760 -0.272 1.00 88.88 82 GLY A CA 1
ATOM 667 C C . GLY A 1 82 ? 8.972 3.053 -1.695 1.00 88.88 82 GLY A C 1
ATOM 668 O O . GLY A 1 82 ? 8.548 2.140 -2.402 1.00 88.88 82 GLY A O 1
ATOM 669 N N . SER A 1 83 ? 9.106 4.303 -2.118 1.00 87.81 83 SER A N 1
ATOM 670 C CA . SER A 1 83 ? 8.792 4.769 -3.465 1.00 87.81 83 SER A CA 1
ATOM 671 C C . SER A 1 83 ? 10.084 5.053 -4.217 1.00 87.81 83 SER A C 1
ATOM 673 O O . SER A 1 83 ? 10.943 5.792 -3.738 1.00 87.81 83 SER A O 1
ATOM 675 N N . ILE A 1 84 ? 10.234 4.462 -5.403 1.00 86.88 84 ILE A N 1
ATOM 676 C CA . ILE A 1 84 ? 11.431 4.612 -6.236 1.00 86.88 84 ILE A CA 1
ATOM 677 C C . ILE A 1 84 ? 11.027 5.193 -7.585 1.00 86.88 84 ILE A C 1
ATOM 679 O O . ILE A 1 84 ? 10.274 4.572 -8.333 1.00 86.88 84 ILE A O 1
ATOM 683 N N . LEU A 1 85 ? 11.589 6.353 -7.928 1.00 86.12 85 LEU A N 1
ATOM 684 C CA . LEU A 1 85 ? 11.356 7.000 -9.215 1.00 86.12 85 LEU A CA 1
ATOM 685 C C . LEU A 1 85 ? 12.634 7.063 -10.056 1.00 86.12 85 LEU A C 1
ATOM 687 O O . LEU A 1 85 ? 13.664 7.616 -9.650 1.00 86.12 85 LEU A O 1
ATOM 691 N N . THR A 1 86 ? 12.539 6.540 -11.279 1.00 83.50 86 THR A N 1
ATOM 692 C CA . THR A 1 86 ? 13.626 6.537 -12.264 1.00 83.50 86 THR A CA 1
ATOM 693 C C . THR A 1 86 ? 13.176 7.178 -13.572 1.00 83.50 86 THR A C 1
ATOM 695 O O . THR A 1 86 ? 12.064 6.951 -14.045 1.00 83.50 86 THR A O 1
ATOM 698 N N . TYR A 1 87 ? 14.053 7.976 -14.188 1.00 78.12 87 TYR A N 1
ATOM 699 C CA . TYR A 1 87 ? 13.787 8.528 -15.517 1.00 78.12 87 TYR A CA 1
ATOM 700 C C . TYR A 1 87 ? 14.385 7.660 -16.599 1.00 78.12 87 TYR A C 1
ATOM 702 O O . TYR A 1 87 ? 15.587 7.401 -16.603 1.00 78.12 87 TYR A O 1
ATOM 710 N N . ARG A 1 88 ? 13.569 7.340 -17.601 1.00 75.94 88 ARG A N 1
ATOM 711 C CA . ARG A 1 88 ? 14.040 6.665 -18.814 1.00 75.94 88 ARG A CA 1
ATOM 712 C C . ARG A 1 88 ? 14.983 7.539 -19.645 1.00 75.94 88 ARG A C 1
ATOM 714 O O . ARG A 1 88 ? 15.932 7.027 -20.219 1.00 75.94 88 ARG A O 1
ATOM 721 N N . SER A 1 89 ? 14.751 8.853 -19.688 1.00 76.25 89 SER A N 1
ATOM 722 C CA . SER A 1 89 ? 15.459 9.758 -20.608 1.00 76.25 89 SER A CA 1
ATOM 723 C C . SER A 1 89 ? 16.903 10.078 -20.212 1.00 76.25 89 SER A C 1
ATOM 725 O O . SER A 1 89 ? 17.710 10.408 -21.076 1.00 76.25 89 SER A O 1
ATOM 727 N N . CYS A 1 90 ? 17.243 10.018 -18.922 1.00 75.94 90 CYS A N 1
ATOM 728 C CA . CYS A 1 90 ? 18.596 10.308 -18.429 1.00 75.94 90 CYS A CA 1
ATOM 729 C C . CYS A 1 90 ? 19.186 9.192 -17.555 1.00 75.94 90 CYS A C 1
ATOM 731 O O . CYS A 1 90 ? 20.278 9.371 -17.016 1.00 75.94 90 CYS A O 1
ATOM 733 N N . SER A 1 91 ? 18.466 8.074 -17.399 1.00 68.62 91 SER A N 1
ATOM 734 C CA . SER A 1 91 ? 18.837 6.896 -16.600 1.00 68.62 91 SER A CA 1
ATOM 735 C C . SER A 1 91 ? 19.310 7.202 -15.175 1.00 68.62 91 SER A C 1
ATOM 737 O O . SER A 1 91 ? 19.984 6.386 -14.551 1.00 68.62 91 SER A O 1
ATOM 739 N N . SER A 1 92 ? 18.972 8.377 -14.637 1.00 67.38 92 SER A N 1
ATOM 740 C CA . SER A 1 92 ? 19.302 8.737 -13.266 1.00 67.38 92 SER A CA 1
ATOM 741 C C . SER A 1 92 ? 18.172 8.329 -12.330 1.00 67.38 92 SER A C 1
ATOM 743 O O . SER A 1 92 ? 17.012 8.685 -12.567 1.00 67.38 92 SER A O 1
ATOM 745 N N . LEU A 1 93 ? 18.529 7.640 -11.245 1.00 65.75 93 LEU A N 1
ATOM 746 C CA . LEU A 1 93 ? 17.690 7.511 -10.058 1.00 65.75 93 LEU A CA 1
ATOM 747 C C . LEU A 1 93 ? 17.454 8.919 -9.499 1.00 65.75 93 LEU A C 1
ATOM 749 O O . LEU A 1 93 ? 18.423 9.618 -9.200 1.00 65.75 93 LEU A O 1
ATOM 753 N N . LEU A 1 94 ? 16.197 9.360 -9.436 1.00 66.69 94 LEU A N 1
ATOM 754 C CA . LEU A 1 94 ? 15.879 10.720 -8.991 1.00 66.69 94 LEU A CA 1
ATOM 755 C C . LEU A 1 94 ? 15.483 10.754 -7.520 1.00 66.69 94 LEU A C 1
ATOM 757 O O . LEU A 1 94 ? 15.897 11.661 -6.805 1.00 66.69 94 LEU A O 1
ATOM 761 N N . LEU A 1 95 ? 14.671 9.794 -7.086 1.00 74.12 95 LEU A N 1
ATOM 762 C CA . LEU A 1 95 ? 14.057 9.844 -5.771 1.00 74.12 95 LEU A CA 1
ATOM 763 C C . LEU A 1 95 ? 13.901 8.434 -5.217 1.00 74.12 95 LEU A C 1
ATOM 765 O O . LEU A 1 95 ? 13.384 7.546 -5.899 1.00 74.12 95 LEU A O 1
ATOM 769 N N . VAL A 1 96 ? 14.348 8.265 -3.980 1.00 82.69 96 VAL A N 1
ATOM 770 C CA . VAL A 1 96 ? 13.913 7.185 -3.105 1.00 82.69 96 VAL A CA 1
ATOM 771 C C . VAL A 1 96 ? 13.287 7.876 -1.913 1.00 82.69 96 VAL A C 1
ATOM 773 O O . VAL A 1 96 ? 13.968 8.658 -1.248 1.00 82.69 96 VAL A O 1
ATOM 776 N N . ASP A 1 97 ? 12.006 7.628 -1.692 1.00 85.62 97 ASP A N 1
ATOM 777 C CA . ASP A 1 97 ? 11.267 8.189 -0.569 1.00 85.62 97 ASP A CA 1
ATOM 778 C C . ASP A 1 97 ? 10.649 7.073 0.262 1.00 85.62 97 ASP A C 1
ATOM 780 O O . ASP A 1 97 ? 10.317 6.009 -0.265 1.00 85.62 97 ASP A O 1
ATOM 784 N N . PHE A 1 98 ? 10.534 7.303 1.563 1.00 87.38 98 PHE A N 1
ATOM 785 C CA . PHE A 1 98 ? 9.964 6.346 2.499 1.00 87.38 98 PHE A CA 1
ATOM 786 C C . PHE A 1 98 ? 8.835 7.013 3.264 1.00 87.38 98 PHE A C 1
ATOM 788 O O . PHE A 1 98 ? 9.052 7.964 4.012 1.00 87.38 98 PHE A O 1
ATOM 795 N N . GLU A 1 99 ? 7.637 6.462 3.126 1.00 86.62 99 GLU A N 1
ATOM 796 C CA . GLU A 1 99 ? 6.443 6.994 3.766 1.00 86.62 99 GLU A CA 1
ATOM 797 C C . GLU A 1 99 ? 5.837 5.963 4.716 1.00 86.62 99 GLU A C 1
ATOM 799 O O . GLU A 1 99 ? 5.785 4.763 4.434 1.00 86.62 99 GLU A O 1
ATOM 804 N N . SER A 1 100 ? 5.360 6.434 5.867 1.00 84.56 100 SER A N 1
ATOM 805 C CA . SER A 1 100 ? 4.552 5.616 6.767 1.00 84.56 100 SER A CA 1
ATOM 806 C C . SER A 1 100 ? 3.115 5.558 6.258 1.00 84.56 100 SER A C 1
ATOM 808 O O . SER A 1 100 ? 2.516 6.607 6.017 1.00 84.56 100 SER A O 1
ATOM 810 N N . PHE A 1 101 ? 2.527 4.369 6.185 1.00 86.19 101 PHE A N 1
ATOM 811 C CA . PHE A 1 101 ? 1.122 4.191 5.836 1.00 86.19 101 PHE A CA 1
ATOM 812 C C . PHE A 1 101 ? 0.361 3.474 6.950 1.00 86.19 101 PHE A C 1
ATOM 814 O O . PHE A 1 101 ? 0.942 2.762 7.768 1.00 86.19 101 PHE A O 1
ATOM 821 N N . HIS A 1 102 ? -0.958 3.671 6.960 1.00 83.75 102 HIS A N 1
ATOM 822 C CA . HIS A 1 102 ? -1.877 2.996 7.880 1.00 83.75 102 HIS A CA 1
ATOM 823 C C . HIS A 1 102 ? -2.805 1.991 7.189 1.00 83.75 102 HIS A C 1
ATOM 825 O O . HIS A 1 102 ? -3.348 1.085 7.817 1.00 83.75 102 HIS A O 1
ATOM 831 N N . CYS A 1 103 ? -3.003 2.167 5.884 1.00 85.75 103 CYS A N 1
ATOM 832 C CA . CYS A 1 103 ? -3.796 1.311 5.014 1.00 85.75 103 CYS A CA 1
ATOM 833 C C . CYS A 1 103 ? -3.150 1.293 3.628 1.00 85.75 103 CYS A C 1
ATOM 835 O O . CYS A 1 103 ? -2.606 2.306 3.193 1.00 85.75 103 CYS A O 1
ATOM 837 N N . LEU A 1 104 ? -3.250 0.155 2.943 1.00 89.31 104 LEU A N 1
ATOM 838 C CA . LEU 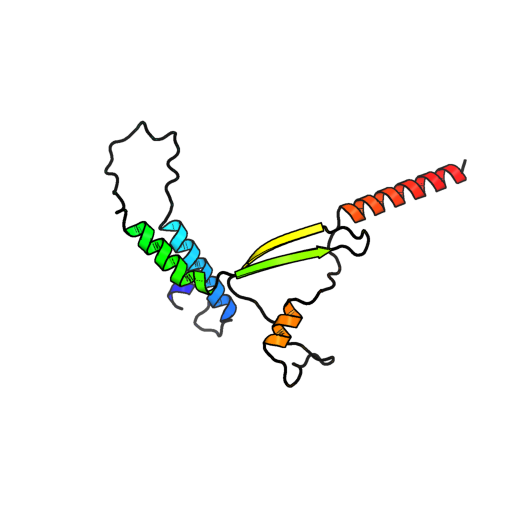A 1 104 ? -2.832 -0.007 1.553 1.00 89.31 104 LEU A CA 1
ATOM 839 C C . LEU A 1 104 ? -4.080 -0.041 0.664 1.00 89.31 104 LEU A C 1
ATOM 841 O O . LEU A 1 104 ? -4.849 -1.002 0.761 1.00 89.31 104 LEU A O 1
ATOM 845 N N . PRO A 1 105 ? -4.316 0.980 -0.176 1.00 89.81 105 PRO A N 1
ATOM 846 C CA . PRO A 1 105 ? -5.400 0.940 -1.145 1.00 89.81 105 PRO A CA 1
ATOM 847 C C . PRO A 1 105 ? -5.010 -0.012 -2.281 1.00 89.81 105 PRO A C 1
ATOM 849 O O . PRO A 1 105 ? -4.208 0.326 -3.147 1.00 89.81 105 PRO A O 1
ATOM 852 N N . LEU A 1 106 ? -5.547 -1.231 -2.253 1.00 92.19 106 LEU A N 1
ATOM 853 C CA . LEU A 1 106 ? -5.316 -2.219 -3.302 1.00 92.19 106 LEU A CA 1
ATOM 854 C C . LEU A 1 106 ? -6.411 -2.129 -4.360 1.00 92.19 106 LEU A C 1
ATOM 856 O O . LEU A 1 106 ? -7.597 -2.210 -4.040 1.00 92.19 106 LEU A O 1
ATOM 860 N N . SER A 1 107 ? -5.996 -2.034 -5.618 1.00 90.62 107 SER A N 1
ATOM 861 C CA . SER A 1 107 ? -6.900 -2.099 -6.763 1.00 90.62 107 SER A CA 1
ATOM 862 C C . SER A 1 107 ? -6.942 -3.529 -7.306 1.00 90.62 107 SER A C 1
ATOM 864 O O . SER A 1 107 ? -5.890 -4.174 -7.393 1.00 90.62 107 SER A O 1
ATOM 866 N N . PRO A 1 108 ? -8.129 -4.057 -7.653 1.00 92.00 108 PRO A N 1
ATOM 867 C CA . PRO A 1 108 ? -8.230 -5.360 -8.291 1.00 92.00 108 PRO A CA 1
ATOM 868 C C . PRO A 1 108 ? -7.563 -5.334 -9.667 1.00 92.00 108 PRO A C 1
ATOM 870 O O . PRO A 1 108 ? -7.580 -4.316 -10.358 1.00 92.00 108 PRO A O 1
ATOM 873 N N . VAL A 1 109 ? -7.001 -6.470 -10.080 1.00 91.06 109 VAL A N 1
ATOM 874 C CA . VAL A 1 109 ? -6.438 -6.601 -11.426 1.00 91.06 109 VAL A CA 1
ATOM 875 C C . VAL A 1 109 ? -7.585 -6.695 -12.430 1.00 91.06 109 VAL A C 1
ATOM 877 O O . VAL A 1 109 ? -8.465 -7.551 -12.295 1.00 91.06 109 VAL A O 1
ATOM 880 N N . LEU A 1 110 ? -7.571 -5.806 -13.422 1.00 91.38 110 LEU A N 1
ATOM 881 C CA . LEU A 1 110 ? -8.606 -5.716 -14.449 1.00 91.38 110 LEU A CA 1
ATOM 882 C C . LEU A 1 110 ? -8.167 -6.397 -15.752 1.00 91.38 110 LEU A C 1
ATOM 884 O O . LEU A 1 110 ? -6.983 -6.416 -16.099 1.00 91.38 110 LEU A O 1
ATOM 888 N N . ASP A 1 111 ? -9.128 -6.953 -16.483 1.00 89.44 111 ASP A N 1
ATOM 889 C CA . ASP A 1 111 ? -8.945 -7.457 -17.838 1.00 89.44 111 ASP A CA 1
ATOM 890 C C . ASP A 1 111 ? -8.975 -6.319 -18.882 1.00 89.44 111 ASP A C 1
ATOM 892 O O . ASP A 1 111 ? -9.098 -5.135 -18.566 1.00 89.44 111 ASP A O 1
ATOM 896 N N . ARG A 1 112 ? -8.862 -6.671 -20.171 1.00 88.56 112 ARG A N 1
ATOM 897 C CA . ARG A 1 112 ? -8.908 -5.689 -21.275 1.00 88.56 112 ARG A CA 1
ATOM 898 C C . ARG A 1 112 ? -10.256 -4.976 -21.416 1.00 88.56 112 ARG A C 1
ATOM 900 O O . ARG A 1 112 ? -10.336 -3.995 -22.147 1.00 88.56 112 ARG A O 1
ATOM 907 N N . SER A 1 113 ? -11.298 -5.503 -20.790 1.00 91.19 113 SER A N 1
ATOM 908 C CA . SER A 1 113 ? -12.660 -4.983 -20.794 1.00 91.19 113 SER A CA 1
ATOM 909 C C . SER A 1 113 ? -13.016 -4.311 -19.465 1.00 91.19 113 SER A C 1
ATOM 911 O O . SER A 1 113 ? -14.196 -4.093 -19.213 1.00 91.19 113 SER A O 1
ATOM 913 N N . GLU A 1 114 ? -12.011 -3.978 -18.644 1.00 88.00 114 GLU A N 1
ATOM 914 C CA . GLU A 1 114 ? -12.148 -3.322 -17.336 1.00 88.00 114 GLU A CA 1
ATOM 915 C C . GLU A 1 114 ? -12.925 -4.143 -16.291 1.00 88.00 114 GLU A C 1
ATOM 917 O O . GLU A 1 114 ? -13.364 -3.614 -15.270 1.00 88.00 114 GLU A O 1
ATOM 922 N N . ASN A 1 115 ? -13.065 -5.454 -16.496 1.00 89.94 115 ASN A N 1
ATOM 923 C CA . ASN A 1 115 ? -13.673 -6.349 -15.517 1.00 89.94 115 ASN A CA 1
ATOM 924 C C . ASN A 1 115 ? -12.609 -6.930 -14.592 1.00 89.94 115 ASN A C 1
ATOM 926 O O . ASN A 1 115 ? -11.483 -7.196 -15.009 1.00 89.94 115 ASN A O 1
ATOM 930 N N . ILE A 1 116 ? -12.977 -7.185 -13.336 1.00 89.50 116 ILE A N 1
ATOM 931 C CA . ILE A 1 116 ? -12.107 -7.909 -12.404 1.00 89.50 116 ILE A CA 1
ATOM 932 C C . ILE A 1 116 ? -11.831 -9.298 -12.983 1.00 89.50 116 ILE A C 1
ATOM 934 O O . ILE A 1 116 ? -12.767 -10.025 -13.317 1.00 89.50 116 ILE A O 1
ATOM 938 N N . ILE A 1 117 ? -10.552 -9.661 -13.090 1.00 91.12 117 ILE A N 1
ATOM 939 C CA . ILE A 1 117 ? -10.147 -10.973 -13.602 1.00 91.12 117 ILE A CA 1
ATOM 940 C C . ILE A 1 117 ? -10.750 -12.069 -12.715 1.00 91.12 117 ILE A C 1
ATOM 942 O O . ILE A 1 117 ? -10.598 -12.045 -11.491 1.00 91.12 117 ILE A O 1
ATOM 946 N N . ASP A 1 118 ? -11.416 -13.045 -13.334 1.00 89.56 118 ASP A N 1
ATOM 947 C CA . ASP A 1 118 ? -11.974 -14.177 -12.598 1.00 89.56 118 ASP A CA 1
ATOM 948 C C . ASP A 1 118 ? -10.856 -14.967 -11.897 1.00 89.56 118 ASP A C 1
ATOM 950 O O . ASP A 1 118 ? -9.811 -15.264 -12.482 1.00 89.56 118 ASP A O 1
ATOM 954 N N . GLY A 1 119 ? -11.051 -15.259 -10.613 1.00 90.50 119 GLY A N 1
ATOM 955 C CA . GLY A 1 119 ? -10.019 -15.847 -9.756 1.00 90.50 119 GLY A CA 1
ATOM 956 C C . GLY A 1 119 ? -8.928 -14.884 -9.261 1.00 90.50 119 GLY A C 1
ATOM 957 O O . GLY A 1 119 ? -7.944 -15.361 -8.698 1.00 90.50 119 GLY A O 1
ATOM 958 N N . CYS A 1 120 ? -9.075 -13.560 -9.420 1.00 92.56 120 CYS A N 1
ATOM 959 C CA . CYS A 1 120 ? -8.141 -12.571 -8.862 1.00 92.56 120 CYS A CA 1
ATOM 960 C C . CYS A 1 120 ? -7.991 -12.740 -7.341 1.00 92.56 120 CYS A C 1
ATOM 962 O O . CYS A 1 120 ? -8.956 -12.618 -6.581 1.00 92.56 120 CYS A O 1
ATOM 964 N N . THR A 1 121 ? -6.765 -12.986 -6.879 1.00 94.69 121 THR A N 1
ATOM 965 C CA . THR A 1 121 ? -6.462 -13.141 -5.453 1.00 94.69 121 THR A CA 1
ATOM 966 C C . THR A 1 121 ? -5.954 -11.837 -4.838 1.00 94.69 121 THR A C 1
ATOM 968 O O . THR A 1 121 ? -5.471 -10.944 -5.531 1.00 94.69 121 THR A O 1
ATOM 971 N N . LEU A 1 122 ? -5.972 -11.741 -3.503 1.00 94.19 122 LEU A N 1
ATOM 972 C CA . LEU A 1 122 ? -5.347 -10.622 -2.780 1.00 94.19 122 LEU A CA 1
ATOM 973 C C . LEU A 1 122 ? -3.856 -10.468 -3.128 1.00 94.19 122 LEU A C 1
ATOM 975 O O . LEU A 1 122 ? -3.339 -9.354 -3.207 1.00 94.19 122 LEU A O 1
ATOM 979 N N . MET A 1 123 ? -3.167 -11.591 -3.344 1.00 94.88 123 MET A N 1
ATOM 980 C CA . MET A 1 123 ? -1.760 -11.593 -3.730 1.00 94.88 123 MET A CA 1
ATOM 981 C C . MET A 1 123 ? -1.559 -10.972 -5.116 1.00 94.88 123 MET A C 1
ATOM 983 O O . MET A 1 123 ? -0.554 -10.303 -5.341 1.00 94.88 123 MET A O 1
ATOM 987 N N . ASP A 1 124 ? -2.509 -11.149 -6.032 1.00 94.12 124 ASP A N 1
ATOM 988 C CA . ASP A 1 124 ? -2.444 -10.534 -7.357 1.00 94.12 124 ASP A CA 1
ATOM 989 C C . ASP A 1 124 ? -2.622 -9.017 -7.266 1.00 94.12 124 ASP A C 1
ATOM 991 O O . ASP A 1 124 ? -1.847 -8.283 -7.876 1.00 94.12 124 ASP A O 1
ATOM 995 N N . CYS A 1 125 ? -3.532 -8.535 -6.414 1.00 94.75 125 CYS A N 1
ATOM 996 C CA . CYS A 1 125 ? -3.671 -7.102 -6.136 1.00 94.75 125 CYS A CA 1
ATOM 997 C C . CYS A 1 125 ? -2.396 -6.506 -5.511 1.00 94.75 125 CYS A C 1
ATOM 999 O O . CYS A 1 125 ? -1.986 -5.409 -5.874 1.00 94.75 125 CYS A O 1
ATOM 1001 N N . LEU A 1 126 ? -1.730 -7.228 -4.602 1.00 94.94 126 LEU A N 1
ATOM 1002 C CA . LEU A 1 126 ? -0.462 -6.792 -3.994 1.00 94.94 126 LEU A CA 1
ATOM 1003 C C . LEU A 1 126 ? 0.694 -6.752 -5.002 1.00 94.94 126 LEU A C 1
ATOM 1005 O O . LEU A 1 126 ? 1.512 -5.829 -4.990 1.00 94.94 126 LEU A O 1
ATOM 1009 N N . LYS A 1 127 ? 0.766 -7.743 -5.894 1.00 94.06 127 LYS A N 1
ATOM 1010 C CA . LYS A 1 127 ? 1.738 -7.747 -6.995 1.00 94.06 127 LYS A CA 1
ATOM 1011 C C . LYS A 1 127 ? 1.477 -6.605 -7.964 1.00 94.06 127 LYS A C 1
ATOM 1013 O O . LYS A 1 127 ? 2.426 -5.984 -8.422 1.00 94.06 127 LYS A O 1
ATOM 1018 N N . HIS A 1 128 ? 0.211 -6.330 -8.259 1.00 93.44 128 HIS A N 1
ATOM 1019 C CA . HIS A 1 128 ? -0.177 -5.210 -9.102 1.00 93.44 128 HIS A CA 1
ATOM 1020 C C . HIS A 1 128 ? 0.198 -3.874 -8.455 1.00 93.44 128 HIS A C 1
ATOM 1022 O O . HIS A 1 128 ? 0.849 -3.061 -9.094 1.00 93.44 128 HIS A O 1
ATOM 1028 N N . PHE A 1 129 ? -0.093 -3.704 -7.165 1.00 93.25 129 PHE A N 1
ATOM 1029 C CA . PHE A 1 129 ? 0.252 -2.507 -6.398 1.00 93.25 129 PHE A CA 1
ATOM 1030 C C . PHE A 1 129 ? 1.765 -2.225 -6.340 1.00 93.25 129 PHE A C 1
ATOM 1032 O O . PHE A 1 129 ? 2.183 -1.075 -6.307 1.00 93.25 129 PHE A O 1
ATOM 1039 N N . THR A 1 130 ? 2.603 -3.265 -6.325 1.00 93.12 130 THR A N 1
ATOM 1040 C CA . THR A 1 130 ? 4.073 -3.124 -6.314 1.00 93.12 130 THR A CA 1
ATOM 1041 C C . THR A 1 130 ? 4.707 -3.199 -7.707 1.00 93.12 130 THR A C 1
ATOM 1043 O O . THR A 1 130 ? 5.936 -3.190 -7.829 1.00 93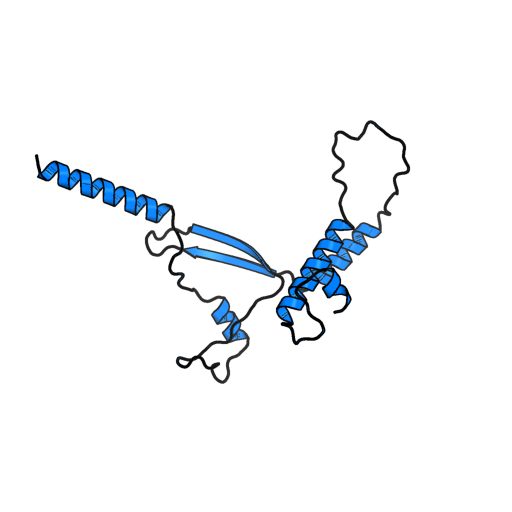.12 130 THR A O 1
ATOM 1046 N N . ALA A 1 131 ? 3.899 -3.286 -8.767 1.00 92.31 131 ALA A N 1
ATOM 1047 C CA . ALA A 1 131 ? 4.392 -3.331 -10.134 1.00 92.31 131 ALA A CA 1
ATOM 1048 C C . ALA A 1 131 ? 4.998 -1.984 -10.548 1.00 92.31 131 ALA A C 1
ATOM 1050 O O . ALA A 1 131 ? 4.612 -0.918 -10.080 1.00 92.31 131 ALA A O 1
ATOM 1051 N N . VAL A 1 132 ? 5.963 -2.032 -11.468 1.00 89.06 132 VAL A N 1
ATOM 1052 C CA . VAL A 1 132 ? 6.559 -0.811 -12.014 1.00 89.06 132 VAL A CA 1
ATOM 1053 C C . VAL A 1 132 ? 5.555 -0.133 -12.939 1.00 89.06 132 VAL A C 1
ATOM 1055 O O . VAL A 1 132 ? 5.254 -0.642 -14.020 1.00 89.06 132 VAL A O 1
ATOM 1058 N N . GLU A 1 133 ? 5.093 1.044 -12.539 1.00 88.44 133 GLU A N 1
ATOM 1059 C CA . GLU A 1 133 ? 4.191 1.872 -13.334 1.00 88.44 133 GLU A CA 1
ATOM 1060 C C . GLU A 1 133 ? 4.954 2.891 -14.185 1.00 88.44 133 GLU A C 1
ATOM 1062 O O . GLU A 1 133 ? 6.029 3.383 -13.822 1.00 88.44 133 GLU A O 1
ATOM 1067 N N . HIS A 1 134 ? 4.396 3.217 -15.354 1.00 86.56 134 HIS A N 1
ATOM 1068 C CA . HIS A 1 134 ? 4.919 4.290 -16.188 1.00 86.56 134 HIS A CA 1
ATOM 1069 C C . HIS A 1 134 ? 4.130 5.568 -15.941 1.00 86.56 134 HIS A C 1
ATOM 1071 O O . HIS A 1 134 ? 2.982 5.688 -16.358 1.00 86.56 134 HIS A O 1
ATOM 1077 N N . LEU A 1 135 ? 4.773 6.529 -15.286 1.00 83.38 135 LEU A N 1
ATOM 1078 C CA . LEU A 1 135 ? 4.204 7.852 -15.094 1.00 83.38 135 LEU A CA 1
ATOM 1079 C C . LEU A 1 135 ? 4.541 8.735 -16.293 1.00 83.38 135 LEU A C 1
ATOM 1081 O O . LEU A 1 135 ? 5.707 9.049 -16.553 1.00 83.38 135 LEU A O 1
ATOM 1085 N N . GLU A 1 136 ? 3.507 9.159 -17.007 1.00 76.81 136 GLU A N 1
ATOM 1086 C CA . GLU A 1 136 ? 3.606 10.259 -17.956 1.00 76.81 136 GLU A CA 1
ATOM 1087 C C . GLU A 1 136 ? 3.598 11.588 -17.183 1.00 76.81 136 GLU A C 1
ATOM 1089 O O . GLU A 1 136 ? 3.062 11.674 -16.081 1.00 76.81 136 GLU A O 1
ATOM 1094 N N . SER A 1 137 ? 4.203 12.640 -17.742 1.00 71.69 137 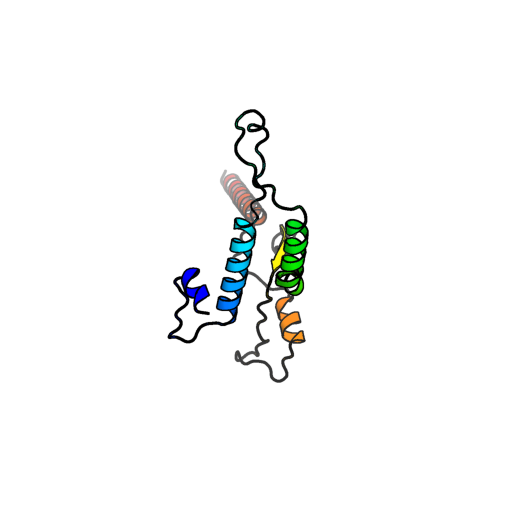SER A N 1
ATOM 1095 C CA . SER A 1 137 ? 4.202 14.020 -17.210 1.00 71.69 137 SER A CA 1
ATOM 1096 C C . SER A 1 137 ? 5.012 14.337 -15.937 1.00 71.69 137 SER A C 1
ATOM 1098 O O . SER A 1 137 ? 4.988 15.480 -15.481 1.00 71.69 137 SER A O 1
ATOM 1100 N N . TYR A 1 138 ? 5.808 13.413 -15.391 1.00 76.31 138 TYR A N 1
ATOM 1101 C CA . TYR A 1 138 ? 6.663 13.748 -14.244 1.00 76.31 138 TYR A CA 1
ATOM 1102 C C . TYR A 1 138 ? 7.861 14.643 -14.653 1.00 76.31 138 TYR A C 1
ATOM 1104 O O . TYR A 1 138 ? 8.607 14.336 -15.589 1.00 76.31 138 TYR A O 1
ATOM 1112 N N . HIS A 1 139 ? 8.078 15.755 -13.939 1.00 76.69 139 HIS A N 1
ATOM 1113 C CA . HIS A 1 139 ? 9.078 16.772 -14.292 1.00 76.69 139 HIS A CA 1
ATOM 1114 C C . HIS A 1 139 ? 10.493 16.462 -13.764 1.00 76.69 139 HIS A C 1
ATOM 1116 O O . HIS A 1 139 ? 10.766 16.565 -12.564 1.00 76.69 139 HIS A O 1
ATOM 1122 N N . CYS A 1 140 ? 11.439 16.211 -14.680 1.00 80.12 140 CYS A N 1
ATOM 1123 C CA . CYS A 1 140 ? 12.866 16.095 -14.359 1.00 80.12 140 CYS A CA 1
ATOM 1124 C C . CYS A 1 140 ? 13.589 17.422 -14.554 1.00 80.12 140 CYS A C 1
ATOM 1126 O O . CYS A 1 140 ? 13.807 17.837 -15.694 1.00 80.12 140 CYS A O 1
ATOM 1128 N N . SER A 1 141 ? 14.100 18.016 -13.476 1.00 79.19 141 SER A N 1
ATOM 1129 C CA . SER A 1 141 ? 15.001 19.170 -13.588 1.00 79.19 141 SER A CA 1
ATOM 1130 C C . SER A 1 141 ? 16.216 18.848 -14.464 1.00 79.19 141 SER A C 1
ATOM 1132 O O . SER A 1 141 ? 16.545 19.606 -15.372 1.00 79.19 141 SER A O 1
ATOM 1134 N N . ARG A 1 142 ? 16.849 17.681 -14.284 1.00 79.31 142 ARG A N 1
ATOM 1135 C CA . ARG A 1 142 ? 18.024 17.279 -15.074 1.00 79.31 142 ARG A CA 1
ATOM 1136 C C . ARG A 1 142 ? 17.713 17.110 -16.562 1.00 79.31 142 ARG A C 1
ATOM 1138 O O . ARG A 1 142 ? 18.484 17.599 -17.384 1.00 79.31 142 ARG A O 1
ATOM 1145 N N . CYS A 1 143 ? 16.608 16.449 -16.928 1.00 82.62 143 CYS A N 1
ATOM 1146 C CA . CYS A 1 143 ? 16.234 16.337 -18.346 1.00 82.62 143 CYS A CA 1
ATOM 1147 C C . CYS A 1 143 ? 15.898 17.704 -18.938 1.00 82.62 143 CYS A C 1
ATOM 1149 O O . CYS A 1 143 ? 16.266 17.968 -20.080 1.00 82.62 143 CYS A O 1
ATOM 1151 N N . TRP A 1 144 ? 15.262 18.579 -18.155 1.00 82.69 144 TRP A N 1
ATOM 1152 C CA . TRP A 1 144 ? 14.989 19.951 -18.560 1.00 82.69 144 TRP A CA 1
ATOM 1153 C C . TRP A 1 144 ? 16.282 20.720 -18.849 1.00 82.69 144 TRP A C 1
ATOM 1155 O O . TRP A 1 144 ? 16.442 21.271 -19.934 1.00 82.69 144 TRP A O 1
ATOM 1165 N N . HIS A 1 145 ? 17.259 20.677 -17.938 1.00 83.44 145 HIS A N 1
ATOM 1166 C CA . HIS A 1 145 ? 18.568 21.301 -18.148 1.00 83.44 145 HIS A CA 1
ATOM 1167 C C . HIS A 1 145 ? 19.290 20.748 -19.386 1.00 83.44 145 HIS A C 1
ATOM 1169 O O . HIS A 1 145 ? 19.818 21.526 -20.177 1.00 83.44 145 HIS A O 1
ATOM 1175 N N . ILE A 1 146 ? 19.277 19.427 -19.602 1.00 82.19 146 ILE A N 1
ATOM 1176 C CA . ILE A 1 146 ? 19.864 18.806 -20.803 1.00 82.19 146 ILE A CA 1
ATOM 1177 C C . ILE A 1 146 ? 19.168 19.307 -22.076 1.00 82.19 146 ILE A C 1
ATOM 1179 O O . ILE A 1 146 ? 19.843 19.613 -23.059 1.00 82.19 146 ILE A O 1
ATOM 1183 N N . ALA A 1 147 ? 17.837 19.397 -22.073 1.00 83.88 147 ALA A N 1
ATOM 1184 C CA . ALA A 1 147 ? 17.069 19.882 -23.216 1.00 83.88 147 ALA A CA 1
ATOM 1185 C C . ALA A 1 147 ? 17.393 21.350 -23.536 1.00 83.88 147 ALA A C 1
ATOM 1187 O O . ALA A 1 147 ? 17.625 21.686 -24.698 1.00 83.88 147 ALA A O 1
ATOM 1188 N N . VAL A 1 148 ? 17.489 22.201 -22.509 1.00 86.50 148 VAL A N 1
ATOM 1189 C CA . VAL A 1 148 ? 17.873 23.613 -22.654 1.00 86.50 148 VAL A CA 1
ATOM 1190 C C . VAL A 1 148 ? 19.285 23.745 -23.226 1.00 86.50 148 VAL A C 1
ATOM 1192 O O . VAL A 1 148 ? 19.470 24.481 -24.192 1.00 86.50 148 VAL A O 1
ATOM 1195 N N . ILE A 1 149 ? 20.268 23.008 -22.694 1.00 84.19 149 ILE A N 1
ATOM 1196 C CA . ILE A 1 149 ? 21.651 23.034 -23.203 1.00 84.19 149 ILE A CA 1
ATOM 1197 C C . ILE A 1 149 ? 21.685 22.635 -24.681 1.00 84.19 149 ILE A C 1
ATOM 1199 O O . ILE A 1 149 ? 22.241 23.368 -25.492 1.00 84.19 149 ILE A O 1
ATOM 1203 N N . LYS A 1 150 ? 21.034 21.525 -25.055 1.00 84.56 150 LYS A N 1
ATOM 1204 C CA . LYS A 1 150 ? 20.971 21.076 -26.456 1.00 84.56 150 LYS A CA 1
ATOM 1205 C C . LYS A 1 150 ? 20.359 22.130 -27.376 1.00 84.56 150 LYS A C 1
ATOM 1207 O O . LYS A 1 150 ? 20.867 22.351 -28.471 1.00 84.56 150 LYS A O 1
ATOM 1212 N N . HIS A 1 151 ? 19.286 22.784 -26.939 1.00 84.50 151 HIS A N 1
ATOM 1213 C CA . HIS A 1 151 ? 18.634 23.830 -27.720 1.00 84.50 151 HIS A CA 1
ATOM 1214 C C . HIS A 1 151 ? 19.539 25.055 -27.920 1.00 84.50 151 HIS A C 1
ATOM 1216 O O . HIS A 1 151 ? 19.583 25.616 -29.012 1.00 84.50 151 HIS A O 1
ATOM 1222 N N . LEU A 1 152 ? 20.278 25.466 -26.884 1.00 85.56 152 LEU A N 1
ATOM 1223 C CA . LEU A 1 152 ? 21.238 26.567 -26.983 1.00 85.56 152 LEU A CA 1
ATOM 1224 C C . LEU A 1 152 ? 22.421 26.214 -27.899 1.00 85.56 152 LEU A C 1
ATOM 1226 O O . LEU A 1 152 ? 22.791 27.033 -28.736 1.00 85.56 152 LEU A O 1
ATOM 1230 N N . SER A 1 153 ? 22.957 24.993 -27.812 1.00 80.00 153 SER A N 1
ATOM 1231 C CA . SER A 1 153 ? 24.036 24.522 -28.695 1.00 80.00 153 SER A CA 1
ATOM 1232 C C . SER A 1 153 ? 23.616 24.478 -30.168 1.00 80.00 153 SER A C 1
ATOM 1234 O O . SER A 1 153 ? 24.322 25.009 -31.016 1.00 80.00 153 SER A O 1
ATOM 1236 N N . LEU A 1 154 ? 22.428 23.942 -30.472 1.00 76.62 154 LEU A N 1
ATOM 1237 C CA . LEU A 1 154 ? 21.884 23.902 -31.840 1.00 76.62 154 LEU A CA 1
ATOM 1238 C C . LEU A 1 154 ? 21.640 25.295 -32.437 1.00 76.62 154 LEU A C 1
ATOM 1240 O O . LEU A 1 154 ? 21.592 25.448 -33.657 1.00 76.62 154 LEU A O 1
ATOM 1244 N N . LYS A 1 155 ? 21.426 26.306 -31.591 1.00 72.00 155 LYS A N 1
ATOM 1245 C CA . LYS A 1 155 ? 21.273 27.693 -32.033 1.00 72.00 155 LYS A CA 1
ATOM 1246 C C . LYS A 1 155 ? 22.628 28.308 -32.399 1.00 72.00 155 LYS A C 1
ATOM 1248 O O . LYS A 1 155 ? 22.728 28.921 -33.452 1.00 72.00 155 LYS A O 1
ATOM 1253 N N . SER A 1 156 ? 23.664 28.040 -31.601 1.00 66.12 156 SER A N 1
ATOM 1254 C CA . SER A 1 156 ? 25.042 28.470 -31.881 1.00 66.12 156 SER A CA 1
ATOM 1255 C C . SER A 1 156 ? 25.572 27.929 -33.214 1.00 66.12 156 SER A C 1
ATOM 1257 O O . SER A 1 156 ? 26.166 28.676 -33.980 1.00 66.12 156 SER A O 1
ATOM 1259 N N . GLU A 1 157 ? 25.313 26.656 -33.530 1.00 63.59 157 GLU A N 1
ATOM 1260 C CA . GLU A 1 157 ? 25.758 26.041 -34.795 1.00 63.59 157 GLU A CA 1
ATOM 1261 C C . GLU A 1 157 ? 25.058 26.634 -36.029 1.00 63.59 157 GLU A C 1
ATOM 1263 O O . GLU A 1 157 ? 25.649 26.716 -37.104 1.00 63.59 157 GLU A O 1
ATOM 1268 N N . LYS A 1 158 ? 23.798 27.067 -35.893 1.00 61.00 158 LYS A N 1
ATOM 1269 C CA . LYS A 1 158 ? 23.064 27.737 -36.979 1.00 61.00 158 LYS A CA 1
ATOM 1270 C C . LYS A 1 158 ? 23.561 29.158 -37.223 1.00 61.00 158 LYS A C 1
ATOM 1272 O O . LYS A 1 158 ? 23.609 29.578 -38.375 1.00 61.00 158 LYS A O 1
ATOM 1277 N N . ASP A 1 159 ? 23.944 29.858 -36.160 1.00 59.62 159 ASP A N 1
ATOM 1278 C CA . ASP A 1 159 ? 24.483 31.214 -36.246 1.00 59.62 159 ASP A CA 1
ATOM 1279 C C . ASP A 1 159 ? 25.907 31.216 -36.857 1.00 59.62 159 ASP A C 1
ATOM 1281 O O . ASP A 1 159 ? 26.258 32.146 -37.578 1.00 59.62 159 ASP A O 1
ATOM 1285 N N . GLU A 1 160 ? 26.700 30.151 -36.667 1.00 58.28 160 GLU A N 1
ATOM 1286 C CA . GLU A 1 160 ? 28.022 29.975 -37.305 1.00 58.28 160 GLU A CA 1
ATOM 1287 C C . GLU A 1 160 ? 27.957 29.562 -38.787 1.00 58.28 160 GLU A C 1
ATOM 1289 O O . GLU A 1 160 ? 28.864 29.879 -39.549 1.00 58.28 160 GLU A O 1
ATOM 1294 N N . GLN A 1 161 ? 26.893 28.883 -39.230 1.00 53.69 161 GLN A N 1
ATOM 1295 C CA . GLN A 1 161 ? 26.712 28.489 -40.640 1.00 53.69 161 GLN A CA 1
ATOM 1296 C C . GLN A 1 161 ? 26.155 29.612 -41.536 1.00 53.69 161 GLN A C 1
ATOM 1298 O O . GLN A 1 161 ? 26.046 29.429 -42.750 1.00 53.69 161 GLN A O 1
ATOM 1303 N N . GLN A 1 162 ? 25.777 30.754 -40.956 1.00 48.75 162 GLN A N 1
ATOM 1304 C CA . GLN A 1 162 ? 25.267 31.933 -41.669 1.00 48.75 162 GLN A CA 1
ATOM 1305 C C . GLN A 1 162 ? 26.262 33.109 -41.733 1.00 48.75 162 GLN A C 1
ATOM 1307 O O . GLN A 1 162 ? 25.894 34.162 -42.261 1.00 48.75 162 GLN A O 1
ATOM 1312 N N . ALA A 1 163 ? 27.492 32.936 -41.239 1.00 44.50 163 ALA A N 1
ATOM 1313 C CA . ALA A 1 163 ? 28.596 33.898 -41.344 1.00 44.50 163 ALA A CA 1
ATOM 1314 C C . ALA A 1 163 ? 29.609 33.472 -42.419 1.00 44.50 163 ALA A C 1
ATOM 1316 O O . ALA A 1 163 ? 30.151 34.378 -43.093 1.00 44.50 163 ALA A O 1
#

InterPro domains:
  IPR038765 Papain-like cysteine peptidase superfamily [SSF54001] (2-146)
  IPR050185 Ubiquitin carboxyl-terminal hydrolase [PTHR21646] (6-155)